Protein AF-A0A924Z9F5-F1 (afdb_monomer)

Structure (mmCIF, N/CA/C/O backbone):
data_AF-A0A924Z9F5-F1
#
_entry.id   AF-A0A924Z9F5-F1
#
loop_
_atom_site.gro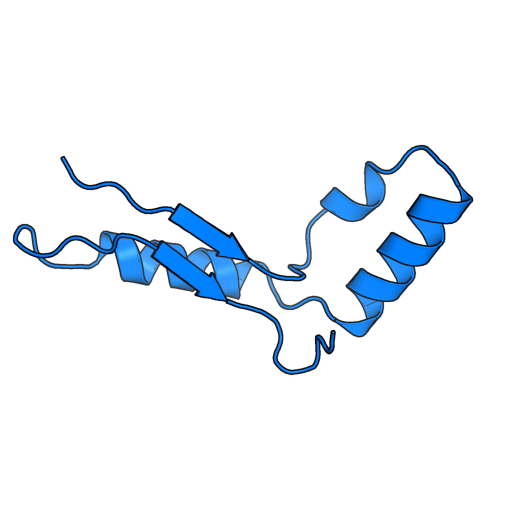up_PDB
_atom_site.id
_atom_site.type_symbol
_atom_site.label_atom_id
_atom_site.label_alt_id
_atom_site.label_comp_id
_atom_site.label_asym_id
_atom_site.label_entity_id
_atom_site.label_seq_id
_atom_site.pdbx_PDB_ins_code
_atom_site.Cartn_x
_atom_site.Cartn_y
_atom_site.Cartn_z
_atom_site.occupancy
_atom_site.B_iso_or_equiv
_atom_site.auth_seq_id
_atom_site.auth_comp_id
_atom_site.auth_asym_id
_atom_site.auth_atom_id
_atom_site.pdbx_PDB_model_num
ATOM 1 N N . ILE A 1 1 ? -19.733 8.644 10.268 1.00 92.25 1 ILE A N 1
ATOM 2 C CA . ILE A 1 1 ? -19.180 8.279 8.939 1.00 92.25 1 ILE A CA 1
ATOM 3 C C . ILE A 1 1 ? -17.673 8.249 9.107 1.00 92.25 1 ILE A C 1
ATOM 5 O O . ILE A 1 1 ? -17.157 9.191 9.692 1.00 92.25 1 ILE A O 1
ATOM 9 N N . ARG A 1 2 ? -17.019 7.167 8.680 1.00 97.75 2 ARG A N 1
ATOM 10 C CA . ARG A 1 2 ? -15.562 6.980 8.758 1.00 97.75 2 ARG A CA 1
ATOM 11 C C . ARG A 1 2 ? -14.914 7.281 7.412 1.00 97.75 2 ARG A C 1
ATOM 13 O O . ARG A 1 2 ? -15.573 7.105 6.383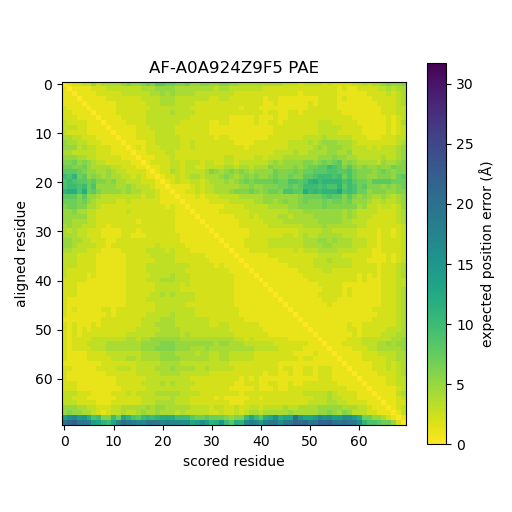 1.00 97.75 2 ARG A O 1
ATOM 20 N N . THR A 1 3 ? -13.661 7.721 7.418 1.00 97.94 3 THR A N 1
ATOM 21 C CA . THR A 1 3 ? -12.925 8.098 6.203 1.00 97.94 3 THR A CA 1
ATOM 22 C C . THR A 1 3 ? -11.471 7.670 6.310 1.00 97.94 3 THR A C 1
ATOM 24 O O . THR A 1 3 ? -10.815 7.986 7.292 1.00 97.94 3 THR A O 1
ATOM 27 N N . THR A 1 4 ? -10.947 7.021 5.270 1.00 98.62 4 THR A N 1
ATOM 28 C CA . THR A 1 4 ? -9.570 6.513 5.254 1.00 98.62 4 THR A CA 1
ATOM 29 C C . THR A 1 4 ? -8.889 6.858 3.939 1.00 98.62 4 THR A C 1
ATOM 31 O O . THR A 1 4 ? -9.437 6.592 2.867 1.00 98.62 4 THR A O 1
ATOM 34 N N . VAL A 1 5 ? -7.672 7.396 4.016 1.00 98.75 5 VAL A N 1
ATOM 35 C CA . VAL A 1 5 ? -6.763 7.521 2.868 1.00 98.75 5 VAL A CA 1
ATOM 36 C C . VAL A 1 5 ? -5.880 6.276 2.789 1.00 98.75 5 VAL A C 1
ATOM 38 O O . VAL A 1 5 ? -5.335 5.831 3.798 1.00 98.75 5 VAL A O 1
ATOM 41 N N . ILE A 1 6 ? -5.722 5.701 1.596 1.00 98.38 6 ILE A N 1
ATOM 42 C CA . ILE A 1 6 ? -4.801 4.581 1.364 1.00 98.38 6 ILE A CA 1
ATOM 43 C C . ILE A 1 6 ? -3.777 5.007 0.317 1.00 98.38 6 ILE A C 1
ATOM 45 O O . ILE A 1 6 ? -4.128 5.265 -0.833 1.00 98.38 6 ILE A O 1
ATOM 49 N N . SER A 1 7 ? -2.514 5.040 0.731 1.00 98.25 7 SER A N 1
ATOM 50 C CA . SER A 1 7 ? -1.368 5.526 -0.035 1.00 98.25 7 SER A CA 1
ATOM 51 C C . SER A 1 7 ? -0.421 4.347 -0.335 1.00 98.25 7 SER A C 1
ATOM 53 O O . SER A 1 7 ? 0.489 4.072 0.454 1.00 98.25 7 SER A O 1
ATOM 55 N N . PRO A 1 8 ? -0.641 3.574 -1.416 1.00 97.56 8 PRO A N 1
ATOM 56 C CA . PRO A 1 8 ? 0.231 2.461 -1.781 1.00 97.56 8 PRO A CA 1
ATOM 57 C C . PRO A 1 8 ? 1.515 2.925 -2.490 1.00 97.56 8 PRO A C 1
ATOM 59 O O . PRO A 1 8 ? 1.530 3.914 -3.218 1.00 97.56 8 PRO A O 1
ATOM 62 N N . GLY A 1 9 ? 2.589 2.152 -2.324 1.00 97.00 9 GLY A N 1
ATOM 63 C CA . GLY A 1 9 ? 3.736 2.120 -3.233 1.00 97.00 9 GLY A CA 1
ATOM 64 C C . GLY A 1 9 ? 3.422 1.316 -4.499 1.00 97.00 9 GLY A C 1
ATOM 65 O O . GLY A 1 9 ? 2.267 1.201 -4.903 1.00 97.00 9 GLY A O 1
ATOM 66 N N . ALA A 1 10 ? 4.439 0.716 -5.122 1.00 97.25 10 ALA A N 1
ATOM 67 C CA . ALA A 1 10 ? 4.243 -0.071 -6.339 1.00 97.25 10 ALA A CA 1
ATOM 68 C C . ALA A 1 10 ? 3.346 -1.300 -6.086 1.00 97.25 10 ALA A C 1
ATOM 70 O O . ALA A 1 10 ? 3.689 -2.200 -5.311 1.00 97.25 10 ALA A O 1
ATOM 71 N N . VAL A 1 11 ? 2.207 -1.353 -6.776 1.00 97.94 11 VAL A N 1
ATOM 72 C CA . VAL A 1 11 ? 1.248 -2.466 -6.751 1.00 97.94 11 VAL A CA 1
ATOM 73 C C . VAL A 1 11 ? 1.034 -2.964 -8.176 1.00 97.94 11 VAL A C 1
ATOM 75 O O . VAL A 1 11 ? 0.856 -2.167 -9.094 1.00 97.94 11 VAL A O 1
ATOM 78 N N . ALA A 1 12 ? 1.058 -4.282 -8.363 1.00 97.38 12 ALA A N 1
ATOM 79 C CA . ALA A 1 12 ? 0.907 -4.916 -9.666 1.00 97.38 12 ALA A CA 1
ATOM 80 C C . ALA A 1 12 ? -0.521 -4.702 -10.194 1.00 97.38 12 ALA A C 1
ATOM 82 O O . ALA A 1 12 ? -1.460 -5.362 -9.754 1.00 97.38 12 ALA A O 1
ATOM 83 N N . THR A 1 13 ? -0.660 -3.742 -11.103 1.00 95.94 13 THR A N 1
ATOM 84 C CA . THR A 1 13 ? -1.901 -3.323 -11.768 1.00 95.94 13 THR A CA 1
ATOM 85 C C . THR A 1 13 ? -1.587 -2.994 -13.226 1.00 95.94 13 THR A C 1
ATOM 87 O O . THR A 1 13 ? -0.426 -3.004 -13.641 1.00 95.94 13 THR A O 1
ATOM 90 N N . GLU A 1 14 ? -2.604 -2.636 -13.996 1.00 95.50 14 GLU A N 1
ATOM 91 C CA . GLU A 1 14 ? -2.482 -2.166 -15.374 1.00 95.50 14 GLU A CA 1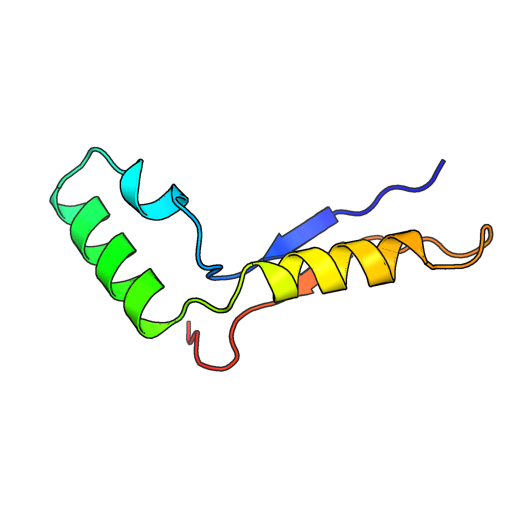
ATOM 92 C C . GLU A 1 14 ? -1.967 -0.717 -15.469 1.00 95.50 14 GLU A C 1
ATOM 94 O O . GLU A 1 14 ? -1.665 -0.248 -16.566 1.00 95.50 14 GLU A O 1
ATOM 99 N N . LEU A 1 15 ? -1.834 -0.003 -14.338 1.00 94.25 15 LEU A N 1
ATOM 100 C CA . LEU A 1 15 ? -1.471 1.419 -14.290 1.00 94.25 15 LEU A CA 1
ATOM 101 C C . LEU A 1 15 ? -0.206 1.774 -15.099 1.00 94.25 15 LEU A C 1
ATOM 103 O O . LEU A 1 15 ? -0.267 2.766 -15.831 1.00 94.25 15 LEU A O 1
ATOM 107 N N . PRO A 1 16 ? 0.906 1.006 -15.056 1.00 92.62 16 PRO A N 1
ATOM 108 C CA . PRO A 1 16 ? 2.093 1.329 -15.852 1.00 92.62 16 PRO A CA 1
ATOM 109 C C . PRO A 1 16 ? 1.825 1.413 -17.360 1.00 92.62 16 PRO A C 1
ATOM 111 O O . PRO A 1 16 ? 2.425 2.242 -18.038 1.00 92.62 16 PRO A O 1
ATOM 114 N N . GLY A 1 17 ? 0.863 0.632 -17.870 1.00 92.00 17 GLY A N 1
ATOM 115 C CA . GLY A 1 17 ? 0.488 0.614 -19.286 1.00 92.00 17 GLY A CA 1
ATOM 116 C C . GLY A 1 17 ? -0.276 1.855 -19.767 1.00 92.00 17 GLY A C 1
ATOM 117 O O . GLY A 1 17 ? -0.562 1.967 -20.955 1.00 92.00 17 GLY A O 1
ATOM 118 N N . SER A 1 18 ? -0.614 2.787 -18.870 1.00 92.75 18 SER A N 1
ATOM 119 C CA . SER A 1 18 ? -1.280 4.053 -19.212 1.00 92.75 18 SER A CA 1
ATOM 120 C C . SER A 1 18 ? -0.315 5.200 -19.546 1.00 92.75 18 SER A C 1
ATOM 122 O O . SER A 1 18 ? -0.757 6.261 -19.990 1.00 92.75 18 SER A O 1
ATOM 124 N N . ALA A 1 19 ? 0.996 5.011 -19.352 1.00 91.50 19 ALA A N 1
ATOM 125 C CA . ALA A 1 19 ? 2.001 6.028 -19.650 1.00 91.50 19 ALA A CA 1
ATOM 126 C C . ALA A 1 19 ? 2.183 6.214 -21.169 1.00 91.50 19 ALA A C 1
ATOM 128 O O . ALA A 1 19 ? 2.448 5.257 -21.891 1.00 91.50 19 ALA A O 1
ATOM 129 N N . THR A 1 20 ? 2.064 7.455 -21.654 1.00 92.06 20 THR A N 1
ATOM 130 C CA . THR A 1 20 ? 2.110 7.780 -23.095 1.00 92.06 20 THR A CA 1
ATOM 131 C C . THR A 1 20 ? 3.478 8.249 -23.586 1.00 92.06 20 THR A C 1
ATOM 133 O O . THR A 1 20 ? 3.802 8.075 -24.757 1.00 92.06 20 THR A O 1
ATOM 136 N N . GLU A 1 21 ? 4.284 8.841 -22.707 1.00 95.06 21 GLU A N 1
ATOM 137 C CA . GLU A 1 21 ? 5.633 9.310 -23.030 1.00 95.06 21 GLU A CA 1
ATOM 138 C C . GLU A 1 21 ? 6.618 8.144 -22.944 1.00 95.06 21 GLU A C 1
ATOM 140 O O . GLU A 1 21 ? 6.821 7.585 -21.866 1.00 95.06 21 GLU A O 1
ATOM 145 N N . ALA A 1 22 ? 7.229 7.770 -24.070 1.00 90.56 22 ALA A N 1
ATOM 146 C CA . ALA A 1 22 ? 7.990 6.524 -24.202 1.00 90.56 22 ALA A CA 1
ATOM 147 C C . ALA A 1 22 ? 9.122 6.375 -23.167 1.00 90.56 22 ALA A C 1
ATOM 149 O O . ALA A 1 22 ? 9.272 5.312 -22.560 1.00 90.56 22 ALA A O 1
ATOM 150 N N . ASP A 1 23 ? 9.876 7.448 -22.918 1.00 88.81 23 ASP A N 1
ATOM 151 C CA . ASP A 1 23 ? 10.988 7.434 -21.959 1.00 88.81 23 ASP A CA 1
ATOM 152 C C . ASP A 1 23 ? 10.494 7.274 -20.511 1.00 88.81 23 ASP A C 1
ATOM 154 O O . ASP A 1 23 ? 11.098 6.554 -19.712 1.00 88.81 23 ASP A O 1
ATOM 158 N N . ILE A 1 24 ? 9.352 7.886 -20.179 1.00 91.62 24 ILE A N 1
ATOM 159 C CA . ILE A 1 24 ? 8.719 7.764 -18.858 1.00 91.62 24 ILE A CA 1
ATOM 160 C C . ILE A 1 24 ? 8.116 6.368 -18.693 1.00 91.62 24 ILE A C 1
ATOM 162 O O . ILE A 1 24 ? 8.293 5.742 -17.648 1.00 91.62 24 ILE A O 1
ATOM 166 N N . ALA A 1 25 ? 7.437 5.862 -19.725 1.00 93.44 25 ALA A N 1
ATOM 167 C CA . ALA A 1 25 ? 6.803 4.551 -19.717 1.00 93.44 25 ALA A CA 1
ATOM 168 C C . ALA A 1 25 ? 7.825 3.442 -19.458 1.00 93.44 25 ALA A C 1
ATOM 170 O O . ALA A 1 25 ? 7.583 2.576 -18.617 1.00 93.44 25 ALA A O 1
ATOM 171 N N . LYS A 1 26 ? 8.998 3.499 -20.106 1.00 94.00 26 LYS A N 1
ATOM 172 C CA . LYS A 1 26 ? 10.067 2.526 -19.861 1.00 94.00 26 LYS A CA 1
ATOM 173 C C . LYS A 1 26 ? 10.530 2.539 -18.400 1.00 94.00 26 LYS A C 1
ATOM 175 O O . LYS A 1 26 ? 10.564 1.485 -17.773 1.00 94.00 26 LYS A O 1
ATOM 180 N N . GLY A 1 27 ? 10.855 3.713 -17.854 1.00 93.31 27 GLY A N 1
ATOM 181 C CA . GLY A 1 27 ? 11.298 3.824 -16.460 1.00 93.31 27 GLY A CA 1
ATOM 182 C C . GLY A 1 27 ? 10.229 3.366 -15.463 1.00 93.31 27 GLY A C 1
ATOM 183 O O . GLY A 1 27 ? 10.541 2.698 -14.478 1.00 93.31 27 GLY A O 1
ATOM 184 N N . LEU A 1 28 ? 8.959 3.667 -15.746 1.00 94.06 28 LEU A N 1
ATOM 185 C CA . LEU A 1 28 ? 7.822 3.228 -14.941 1.00 94.06 28 LEU A CA 1
ATOM 186 C C . LEU A 1 28 ? 7.656 1.703 -14.973 1.00 94.06 28 LEU A C 1
ATOM 188 O O . LEU A 1 28 ? 7.474 1.093 -13.920 1.00 94.06 28 LEU A O 1
ATOM 192 N N . HIS A 1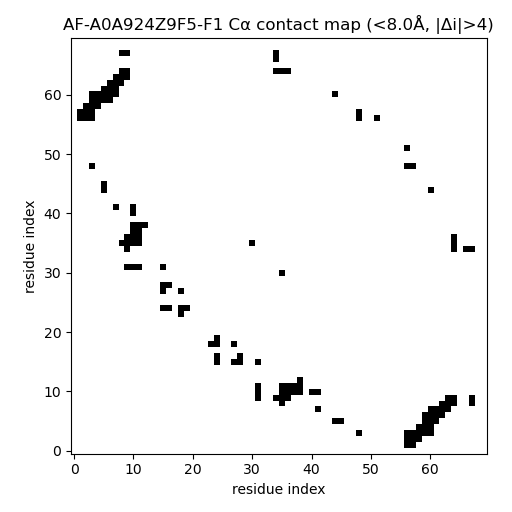 29 ? 7.745 1.084 -16.152 1.00 94.50 29 HIS A N 1
ATOM 193 C CA . HIS A 1 29 ? 7.682 -0.369 -16.299 1.00 94.50 29 HIS A CA 1
ATOM 194 C C . HIS A 1 29 ? 8.823 -1.064 -15.554 1.00 94.50 29 HIS A C 1
ATOM 196 O O . HIS A 1 29 ? 8.545 -1.944 -14.741 1.00 94.50 29 HIS A O 1
ATOM 202 N N . ASP A 1 30 ? 10.066 -0.618 -15.752 1.00 94.94 30 ASP A N 1
ATOM 203 C CA . ASP A 1 30 ? 11.237 -1.181 -15.070 1.00 94.94 30 ASP A CA 1
ATOM 204 C C . ASP A 1 30 ? 11.090 -1.051 -13.535 1.00 94.94 30 ASP A C 1
ATOM 206 O O . ASP A 1 30 ? 11.367 -1.988 -12.781 1.00 94.94 30 ASP A O 1
ATOM 210 N N . PHE A 1 31 ? 10.588 0.095 -13.053 1.00 95.06 31 PHE A N 1
ATOM 211 C CA . PHE A 1 31 ? 10.327 0.320 -11.630 1.00 95.06 31 PHE A CA 1
ATOM 212 C C . PHE A 1 31 ? 9.251 -0.622 -11.075 1.00 95.06 31 PHE A C 1
ATOM 214 O O . PHE A 1 31 ? 9.449 -1.202 -10.003 1.00 95.06 31 PHE A O 1
ATOM 221 N N . TYR A 1 32 ? 8.122 -0.789 -11.770 1.00 96.06 32 TYR A N 1
ATOM 222 C CA . TYR A 1 32 ? 7.051 -1.687 -11.328 1.00 96.06 32 TYR A CA 1
ATOM 223 C C . TYR A 1 32 ? 7.476 -3.155 -11.400 1.00 96.06 32 TYR A C 1
ATOM 225 O O . TYR A 1 32 ? 7.187 -3.897 -10.465 1.00 96.06 32 TYR A O 1
ATOM 233 N N . GLU A 1 33 ? 8.205 -3.571 -12.433 1.00 95.25 33 GLU A N 1
ATOM 234 C CA . GLU A 1 33 ? 8.736 -4.934 -12.546 1.00 95.25 33 GLU A CA 1
ATOM 235 C C . GLU A 1 33 ? 9.684 -5.261 -11.383 1.00 95.25 33 GLU A C 1
ATOM 237 O O . GLU A 1 33 ? 9.568 -6.314 -10.753 1.00 95.25 33 GLU A O 1
ATOM 242 N N . ALA A 1 34 ? 10.565 -4.323 -11.028 1.00 95.94 34 ALA A N 1
ATOM 243 C CA . ALA A 1 34 ? 11.506 -4.508 -9.931 1.00 95.94 34 ALA A CA 1
ATOM 244 C C . ALA A 1 34 ? 10.844 -4.469 -8.544 1.00 95.94 34 ALA A C 1
ATOM 246 O O . ALA A 1 34 ? 11.340 -5.118 -7.623 1.00 95.94 34 ALA A O 1
ATOM 247 N N . ASN A 1 35 ? 9.757 -3.707 -8.357 1.00 97.31 35 ASN A N 1
ATOM 248 C CA . ASN A 1 35 ? 9.265 -3.364 -7.018 1.00 97.31 35 ASN A CA 1
ATOM 249 C C . ASN A 1 35 ? 7.865 -3.865 -6.683 1.00 97.31 35 ASN A C 1
ATOM 251 O O . ASN A 1 35 ? 7.617 -4.122 -5.503 1.00 97.31 35 ASN A O 1
ATOM 255 N N . ALA A 1 36 ? 6.966 -4.014 -7.652 1.00 97.44 36 ALA A N 1
ATOM 256 C CA . ALA A 1 36 ? 5.549 -4.202 -7.375 1.00 97.44 36 ALA A CA 1
ATOM 257 C C . ALA A 1 36 ? 5.257 -5.445 -6.517 1.00 97.44 36 ALA A C 1
ATOM 259 O O . ALA A 1 36 ? 5.927 -6.483 -6.586 1.00 97.44 36 ALA A O 1
ATOM 260 N N . ILE A 1 37 ? 4.229 -5.324 -5.680 1.00 98.19 37 ILE A N 1
ATOM 261 C CA . ILE A 1 37 ? 3.636 -6.436 -4.926 1.00 98.19 37 ILE A CA 1
ATOM 262 C C . ILE A 1 37 ? 2.203 -6.685 -5.396 1.00 98.19 37 ILE A C 1
ATOM 264 O O . ILE A 1 37 ? 1.591 -5.818 -6.015 1.00 98.19 37 ILE A O 1
ATOM 268 N N . SER A 1 38 ? 1.661 -7.869 -5.092 1.00 98.25 38 SER A N 1
ATOM 269 C CA . SER A 1 38 ? 0.286 -8.240 -5.465 1.00 98.25 38 SER A CA 1
ATOM 270 C C . SER A 1 38 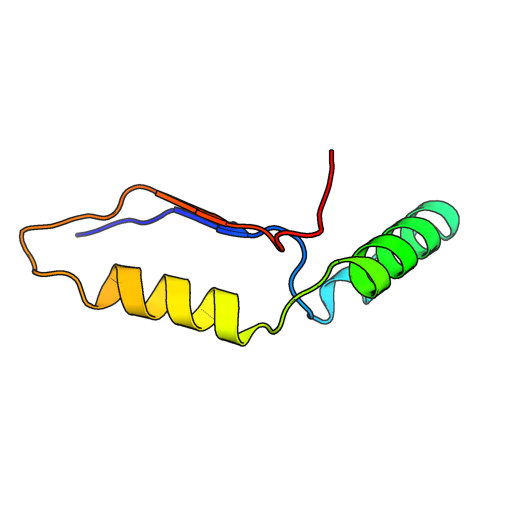? -0.738 -7.195 -5.002 1.00 98.25 38 SER A C 1
ATOM 272 O O . SER A 1 38 ? -0.650 -6.705 -3.867 1.00 98.25 38 SER A O 1
ATOM 274 N N . ALA A 1 39 ? -1.744 -6.935 -5.848 1.00 98.19 39 ALA A N 1
ATOM 275 C CA . ALA A 1 39 ? -2.937 -6.145 -5.535 1.00 98.19 39 ALA A CA 1
ATOM 276 C C . ALA A 1 39 ? -3.686 -6.646 -4.287 1.00 98.19 39 ALA A C 1
ATOM 278 O O . ALA A 1 39 ? -4.309 -5.849 -3.583 1.00 98.19 39 ALA A O 1
ATOM 279 N N . ASP A 1 40 ? -3.520 -7.918 -3.912 1.00 98.50 40 ASP A N 1
ATOM 280 C CA . ASP A 1 40 ? -4.051 -8.457 -2.654 1.00 98.50 40 ASP A CA 1
ATOM 281 C C . ASP A 1 40 ? -3.525 -7.704 -1.426 1.00 98.50 40 ASP A C 1
ATOM 283 O O . ASP A 1 40 ? -4.179 -7.661 -0.387 1.00 98.50 40 ASP A O 1
ATOM 287 N N . SER A 1 41 ? -2.334 -7.106 -1.516 1.00 98.06 41 SER A N 1
ATOM 288 C CA . SER A 1 41 ? -1.767 -6.296 -0.431 1.00 98.06 41 SER A CA 1
ATOM 289 C C . SER A 1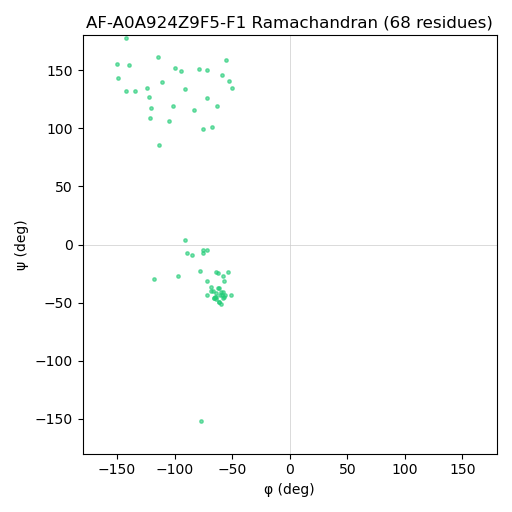 41 ? -2.580 -5.022 -0.207 1.00 98.06 41 SER A C 1
ATOM 291 O O . SER A 1 41 ? -2.844 -4.668 0.939 1.00 98.06 41 SER A O 1
ATOM 293 N N . PHE A 1 42 ? -3.040 -4.387 -1.291 1.00 98.31 42 PHE A N 1
ATOM 294 C CA . PHE A 1 42 ? -3.964 -3.257 -1.224 1.00 98.31 42 PHE A CA 1
ATOM 295 C C . PHE A 1 42 ? -5.326 -3.699 -0.674 1.00 98.31 42 PHE A C 1
ATOM 297 O O . PHE A 1 42 ? -5.842 -3.082 0.255 1.00 98.31 42 PHE A O 1
ATOM 304 N N . A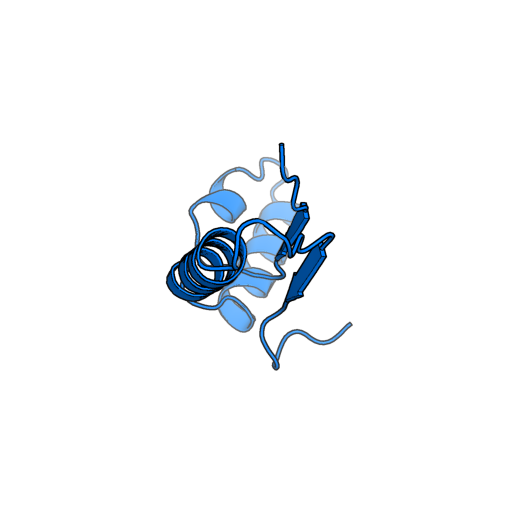LA A 1 43 ? -5.871 -4.817 -1.168 1.00 98.56 43 ALA A N 1
ATOM 305 C CA . ALA A 1 43 ? -7.136 -5.360 -0.670 1.00 98.56 43 ALA A CA 1
ATOM 306 C C . ALA A 1 43 ? -7.083 -5.671 0.837 1.00 98.56 43 ALA A C 1
ATOM 308 O O . ALA A 1 43 ? -8.013 -5.337 1.567 1.00 98.56 43 ALA A O 1
ATOM 309 N N . ARG A 1 44 ? -5.976 -6.237 1.338 1.00 98.56 44 ARG A N 1
ATOM 310 C CA . ARG A 1 44 ? -5.781 -6.472 2.779 1.00 98.56 44 ARG A CA 1
ATOM 311 C C . ARG A 1 44 ? -5.754 -5.178 3.594 1.00 98.56 44 ARG A C 1
ATOM 313 O O . ARG A 1 44 ? -6.299 -5.170 4.694 1.00 98.56 44 ARG A O 1
ATOM 320 N N . ALA A 1 45 ? -5.169 -4.099 3.072 1.00 98.62 45 ALA A N 1
ATOM 321 C CA . ALA A 1 45 ? -5.199 -2.792 3.733 1.00 98.62 45 ALA A CA 1
ATOM 322 C C . ALA A 1 45 ? -6.631 -2.238 3.828 1.00 98.62 45 ALA A C 1
ATOM 324 O O . ALA A 1 45 ? -7.033 -1.757 4.887 1.00 98.62 45 ALA A O 1
ATOM 325 N N . VAL A 1 46 ? -7.426 -2.382 2.760 1.00 98.56 46 VAL A N 1
ATOM 326 C CA . VAL A 1 46 ? -8.854 -2.020 2.764 1.00 98.56 46 VAL A CA 1
ATOM 327 C C . VAL A 1 46 ? -9.623 -2.852 3.790 1.00 98.56 46 VAL A C 1
ATOM 329 O O . VAL A 1 46 ? -10.337 -2.283 4.612 1.00 98.56 46 VAL A O 1
ATOM 332 N N . VAL A 1 47 ? -9.453 -4.181 3.780 1.00 98.69 47 VAL A N 1
ATOM 333 C CA . VAL A 1 47 ? -10.111 -5.093 4.734 1.00 98.69 47 VAL A CA 1
ATOM 334 C C . VAL A 1 47 ? -9.777 -4.707 6.171 1.00 98.69 47 VAL A C 1
ATOM 336 O O . VAL A 1 47 ? -10.687 -4.609 6.987 1.00 98.69 47 VAL A O 1
ATOM 339 N N . PHE A 1 48 ? -8.504 -4.429 6.465 1.00 98.56 48 PHE A N 1
ATOM 340 C CA . PHE A 1 48 ? -8.084 -3.955 7.779 1.00 98.56 48 PHE A CA 1
ATOM 341 C C . PHE A 1 48 ? -8.797 -2.656 8.174 1.00 98.56 48 PHE A C 1
ATOM 343 O O . PHE A 1 48 ? -9.274 -2.563 9.299 1.00 98.56 48 PHE A O 1
ATOM 350 N N . ALA A 1 49 ? -8.890 -1.664 7.283 1.00 98.50 49 ALA A N 1
ATOM 351 C CA . ALA A 1 49 ? -9.541 -0.391 7.599 1.00 98.50 49 ALA A CA 1
ATOM 352 C C . ALA A 1 49 ? -11.039 -0.568 7.900 1.00 98.50 49 ALA A C 1
ATOM 354 O O . ALA A 1 49 ? -11.543 -0.039 8.890 1.00 98.50 49 ALA A O 1
ATOM 355 N N . ILE A 1 50 ? -11.754 -1.346 7.081 1.00 97.88 50 ILE A N 1
ATOM 356 C CA . ILE A 1 50 ? -13.208 -1.511 7.233 1.00 97.88 50 ILE A CA 1
ATOM 357 C C . ILE A 1 50 ? -13.592 -2.473 8.363 1.00 97.88 50 ILE A C 1
ATOM 359 O O . ILE A 1 50 ? -14.701 -2.366 8.884 1.00 97.88 50 ILE A O 1
ATOM 363 N N . SER A 1 51 ? -12.698 -3.387 8.766 1.00 98.56 51 SER A N 1
ATOM 364 C CA . SER A 1 51 ? -12.956 -4.355 9.842 1.00 98.56 51 SER A CA 1
ATOM 365 C C . SER A 1 51 ? -12.910 -3.752 11.245 1.00 98.56 51 SER A C 1
ATOM 367 O O . SER A 1 51 ? -13.145 -4.465 12.217 1.00 98.56 51 SER A O 1
ATOM 369 N N . GLN A 1 52 ? -12.551 -2.475 11.371 1.00 98.56 52 GLN A N 1
ATOM 370 C CA . GLN A 1 52 ? -12.424 -1.832 12.670 1.00 98.56 52 GLN A CA 1
ATOM 371 C C . GLN A 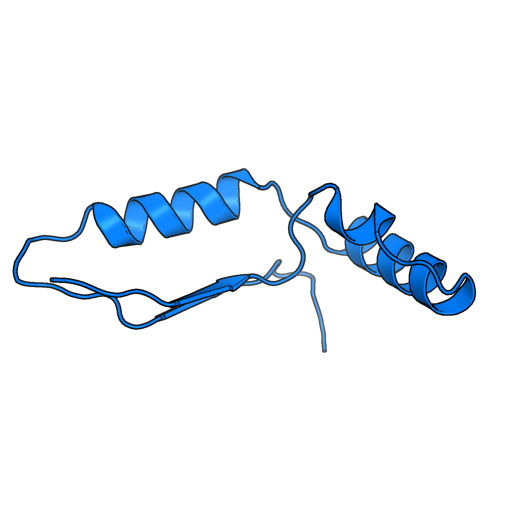1 52 ? -13.788 -1.583 13.328 1.00 98.56 52 GLN A C 1
ATOM 373 O O . GLN A 1 52 ? -14.759 -1.344 12.601 1.00 98.56 52 GLN A O 1
ATOM 378 N N . PRO A 1 53 ? -13.870 -1.591 14.672 1.00 98.38 53 PRO A N 1
ATOM 379 C CA . PRO A 1 53 ? -15.086 -1.245 15.410 1.00 98.38 53 PRO A CA 1
ATOM 380 C C . PRO A 1 53 ? -15.641 0.144 15.058 1.00 98.38 53 PRO A C 1
ATOM 382 O O . PRO A 1 53 ? -14.909 1.009 14.578 1.00 98.38 53 PRO A O 1
ATOM 385 N N . ASP A 1 54 ? -16.930 0.372 15.323 1.00 97.44 54 ASP A N 1
ATOM 386 C CA . ASP A 1 54 ? -17.626 1.623 14.972 1.00 97.44 54 ASP A CA 1
ATOM 387 C C . ASP A 1 54 ? -17.057 2.870 15.672 1.00 97.44 54 ASP A C 1
ATOM 389 O O . ASP A 1 54 ? -17.202 3.983 15.163 1.00 97.44 54 ASP A O 1
ATOM 393 N N . ASP A 1 55 ? -16.400 2.693 16.820 1.00 97.94 55 ASP A N 1
ATOM 394 C CA . ASP A 1 55 ? -15.755 3.744 17.612 1.00 97.94 55 ASP A CA 1
ATOM 395 C C . ASP A 1 55 ? -14.277 3.971 17.246 1.00 97.94 55 ASP A C 1
ATOM 397 O O . ASP A 1 55 ? -13.616 4.811 17.862 1.00 97.94 55 ASP A O 1
ATOM 401 N N . MET A 1 56 ? -13.764 3.281 16.220 1.00 98.31 56 MET A N 1
ATOM 402 C CA . MET A 1 56 ? -12.406 3.464 15.715 1.00 98.31 56 MET A CA 1
ATOM 403 C C . MET A 1 56 ? -12.392 3.836 14.229 1.00 98.31 56 MET A C 1
ATOM 405 O O . MET A 1 56 ? -12.932 3.130 13.372 1.00 98.31 56 MET A O 1
ATOM 409 N N . ASP A 1 57 ? -11.708 4.938 13.925 1.00 98.19 57 ASP A N 1
ATOM 410 C CA . ASP A 1 57 ? -11.424 5.390 12.565 1.00 98.19 57 ASP A CA 1
ATOM 411 C C . ASP A 1 57 ? -9.930 5.258 12.249 1.00 98.19 57 ASP A C 1
ATOM 413 O O . ASP A 1 57 ? -9.074 5.545 13.090 1.00 98.19 57 ASP A O 1
ATOM 417 N N . VAL A 1 58 ? -9.618 4.824 11.028 1.00 98.44 58 VAL A N 1
ATOM 418 C CA . VAL A 1 58 ? -8.243 4.752 10.519 1.00 98.44 58 VAL A CA 1
ATOM 419 C C . VAL A 1 58 ? -8.061 5.901 9.542 1.00 98.44 58 VAL A C 1
ATOM 421 O O . VAL A 1 58 ? -8.557 5.842 8.423 1.00 98.44 58 VAL A O 1
ATOM 424 N N . ASN A 1 59 ? -7.329 6.933 9.957 1.00 98.50 59 ASN A N 1
ATOM 425 C CA . ASN A 1 59 ? -7.158 8.136 9.143 1.00 98.50 59 ASN A CA 1
ATOM 426 C C . ASN A 1 59 ? -6.366 7.865 7.846 1.00 98.50 59 ASN A C 1
ATOM 428 O O . ASN A 1 59 ? -6.775 8.284 6.764 1.00 98.50 59 ASN A O 1
ATOM 432 N N . GLU A 1 60 ? -5.242 7.142 7.935 1.00 98.62 60 GLU A N 1
ATOM 433 C CA . GLU A 1 60 ? -4.386 6.850 6.780 1.00 98.62 60 GLU A CA 1
ATOM 434 C C . GLU A 1 60 ? -3.668 5.499 6.899 1.00 98.62 60 GLU A C 1
ATOM 436 O O . GLU A 1 60 ? -3.203 5.114 7.974 1.00 98.62 60 GLU A O 1
ATOM 441 N N . ILE A 1 61 ? -3.526 4.811 5.763 1.00 98.56 61 ILE A N 1
ATOM 442 C CA . ILE A 1 61 ? -2.630 3.668 5.588 1.00 98.56 61 ILE A CA 1
ATOM 443 C C . ILE A 1 61 ? -1.646 3.978 4.458 1.00 98.56 61 ILE A C 1
ATOM 445 O O . ILE A 1 61 ? -2.001 3.948 3.282 1.00 98.56 61 ILE A O 1
ATOM 449 N N . LEU A 1 62 ? -0.386 4.208 4.820 1.00 98.00 62 LEU A N 1
ATOM 450 C CA . LEU A 1 62 ? 0.738 4.325 3.894 1.00 98.00 62 LEU A CA 1
ATOM 451 C C . LEU A 1 62 ? 1.523 3.014 3.897 1.00 98.00 62 LEU A C 1
ATOM 453 O O . LEU A 1 62 ? 2.072 2.620 4.928 1.00 98.00 62 LEU A O 1
ATOM 457 N N . PHE A 1 63 ? 1.615 2.343 2.753 1.00 97.19 63 PHE A N 1
ATOM 458 C CA . PHE A 1 63 ? 2.386 1.103 2.643 1.00 97.19 63 PHE A CA 1
ATOM 459 C C . PHE A 1 63 ? 3.157 1.041 1.334 1.00 97.19 63 PHE A C 1
ATOM 461 O O . PHE A 1 63 ? 2.775 1.651 0.345 1.00 97.19 63 PHE A O 1
ATOM 468 N N . ARG A 1 64 ? 4.252 0.281 1.312 1.00 97.12 64 ARG A N 1
ATOM 469 C CA . ARG A 1 64 ? 5.075 0.076 0.115 1.00 97.12 64 ARG A CA 1
ATOM 470 C C . ARG A 1 64 ? 5.742 -1.300 0.135 1.00 97.12 64 ARG A C 1
ATOM 472 O O . ARG A 1 64 ? 5.957 -1.838 1.224 1.00 97.12 64 ARG A O 1
ATOM 479 N N . PRO A 1 65 ? 6.095 -1.865 -1.032 1.00 97.69 65 PRO A N 1
ATOM 480 C CA . PRO A 1 65 ? 7.025 -2.985 -1.107 1.00 97.69 65 PRO A CA 1
ATOM 481 C C . PRO A 1 65 ? 8.297 -2.693 -0.312 1.00 97.69 65 PRO A C 1
ATOM 483 O O . PRO A 1 65 ? 8.883 -1.623 -0.446 1.00 97.69 65 PRO A O 1
ATOM 486 N N . THR A 1 66 ? 8.766 -3.649 0.485 1.00 96.50 66 THR A N 1
ATOM 487 C CA . THR A 1 66 ? 9.966 -3.467 1.323 1.00 96.50 66 THR A CA 1
ATOM 488 C C . THR A 1 66 ? 11.243 -3.242 0.515 1.00 96.50 66 THR A C 1
ATOM 490 O O . THR A 1 66 ? 12.188 -2.649 1.021 1.00 96.50 66 THR A O 1
ATOM 493 N N . ARG A 1 67 ? 11.264 -3.698 -0.743 1.00 95.19 67 ARG A N 1
ATOM 494 C CA . ARG A 1 67 ? 12.371 -3.505 -1.687 1.00 95.19 67 ARG A CA 1
ATOM 495 C C . ARG A 1 67 ? 12.328 -2.170 -2.444 1.00 95.19 67 ARG A C 1
ATOM 497 O O . ARG A 1 67 ? 13.295 -1.849 -3.120 1.00 95.19 67 ARG A O 1
ATOM 504 N N . GLN A 1 68 ? 11.238 -1.407 -2.330 1.00 94.62 68 GLN A N 1
ATOM 505 C CA . GLN A 1 68 ? 11.116 -0.087 -2.946 1.00 94.62 68 GLN A CA 1
ATOM 506 C C . GLN A 1 68 ? 11.947 0.927 -2.146 1.00 94.62 68 GLN A C 1
ATOM 508 O O . GLN A 1 68 ? 11.508 1.401 -1.096 1.00 94.62 68 GLN A O 1
ATOM 513 N N . VAL A 1 69 ? 13.149 1.234 -2.641 1.00 83.94 69 VAL A N 1
ATOM 514 C CA . VAL A 1 69 ? 14.089 2.211 -2.059 1.00 83.94 69 VAL A CA 1
ATOM 515 C C . VAL A 1 69 ? 13.911 3.582 -2.727 1.00 83.94 69 VAL A C 1
ATOM 517 O O . VAL A 1 69 ? 13.490 3.648 -3.881 1.00 83.94 69 VAL A O 1
ATOM 520 N N . TYR A 1 70 ? 14.163 4.653 -1.967 1.00 63.44 70 TYR A N 1
ATOM 521 C CA . TYR A 1 70 ? 14.055 6.056 -2.392 1.00 63.44 70 TYR A CA 1
ATOM 522 C C . TYR A 1 70 ? 15.227 6.489 -3.278 1.00 63.44 70 TYR A C 1
ATOM 524 O O . TYR A 1 70 ? 16.360 6.039 -2.989 1.00 63.44 70 TYR A O 1
#

Radius of gyration: 14.84 Å; Cα contacts (8 Å, |Δi|>4): 73; chains: 1; bounding box: 33×18×42 Å

Secondary structure (DSSP, 8-state):
----EEEESSB-SSGGGG--SHHHHHHHHHHHHHH-B-THHHHHHHHHHHTS-TT----EEEE--TT---

Sequence (70 aa):
IRTTVISPGAVATELPGSATEADIAKGLHDFYEANAISADSFARAVVFAISQPDDMDVNEILFRPTRQVY

Foldseek 3Di:
DADEAEAEAQAPDCVLVPDDDPVVSVVSVVLNVQFHDYCVVVVVVVCVQVVDDPPDHHHYDYYGGPRDDD

Solvent-accessible surface area (backbone atoms only — not comparable to full-atom values): 4332 Å² total; per-residue (Å²): 139,81,66,66,48,77,48,72,48,50,54,58,64,71,67,54,80,68,53,82,53,68,75,58,25,50,55,44,42,55,50,41,74,76,30,37,36,63,48,64,59,57,52,50,52,52,50,57,56,70,69,46,56,96,93,53,76,52,64,70,48,78,48,60,36,90,80,60,77,135

pLDDT: mean 95.8, std 4.81, range [63.44, 98.75]

Mean predicted aligned error: 2.89 Å

Nearest PDB structures (foldseek):
  1xg5-assembly1_C  TM=8.235E-01  e=1.304E-02  Homo sapiens
  5jo9-assembly1_A  TM=7.542E-01  e=3.895E-02  Bradyrhizobium japonicum
  3l77-assembly1_A  TM=8.062E-01  e=7.209E-02  Thermococcus sibiricus MM 739
  7w61-assembly1_A  TM=8.398E-01  e=2.011E-01  Helicoverpa armigera
  5vml-assembly1_A  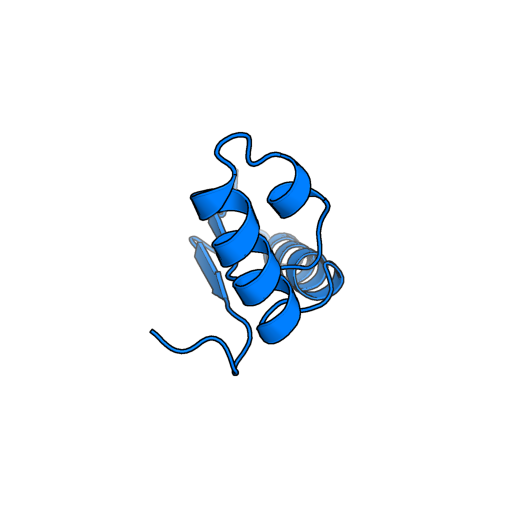TM=5.681E-01  e=2.706E+00  Burkholderia pseudomallei 1710b